Protein AF-A0AAN9FJR9-F1 (afdb_monomer)

Solvent-accessible surface area (backbone atoms only — not comparable to full-atom values): 10547 Å² total; per-residue (Å²): 143,66,64,70,51,52,55,61,31,5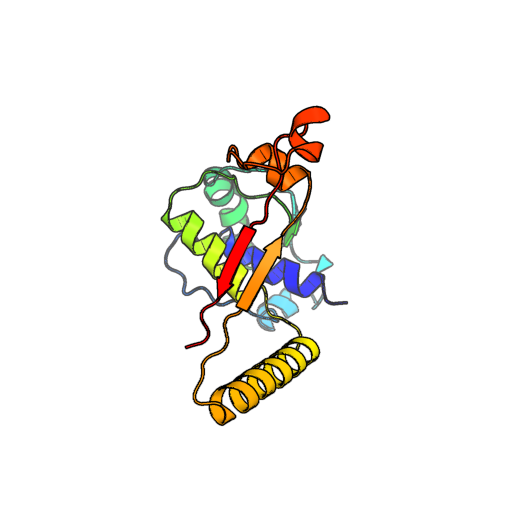3,57,60,35,79,64,73,87,68,97,67,88,86,75,74,52,83,65,77,59,64,78,62,35,57,77,34,72,71,36,78,84,65,42,53,71,44,80,55,57,73,46,36,51,71,65,52,39,64,69,49,53,45,55,50,34,72,74,63,72,54,64,38,66,35,67,75,75,59,29,63,35,88,86,59,63,68,71,57,47,49,43,38,52,53,38,50,57,67,55,65,64,75,53,70,68,58,49,52,52,50,50,53,52,51,50,52,50,51,54,57,22,50,77,70,76,43,81,63,82,44,73,45,77,49,82,50,76,68,62,44,74,73,61,82,68,89,45,90,56,58,77,76,37,62,74,72,74,48,76,37,76,77,55,53,66,49,76,49,78,65,126

Organism: Crotalaria pallida (NCBI:txid3830)

Structure (mmCIF, N/CA/C/O backbone):
data_AF-A0AAN9FJR9-F1
#
_entry.id   AF-A0AAN9FJR9-F1
#
loop_
_atom_site.group_PDB
_atom_site.id
_atom_site.type_symbol
_atom_site.label_atom_id
_atom_site.label_alt_id
_atom_site.label_comp_id
_atom_site.label_asym_id
_atom_site.label_entity_id
_atom_site.label_seq_id
_atom_site.pdbx_PDB_ins_code
_atom_site.Cartn_x
_atom_site.Cartn_y
_atom_site.Cartn_z
_atom_site.occupancy
_atom_site.B_iso_or_equiv
_atom_site.auth_seq_id
_atom_site.auth_comp_id
_atom_site.auth_asym_id
_atom_site.auth_atom_id
_atom_site.pdbx_PDB_model_num
ATOM 1 N N . MET A 1 1 ? 14.628 -6.053 8.633 1.00 25.53 1 MET A N 1
ATOM 2 C CA . MET A 1 1 ? 14.643 -7.043 7.530 1.00 25.53 1 MET A CA 1
ATOM 3 C C . MET A 1 1 ? 13.238 -7.316 6.960 1.00 25.53 1 MET A C 1
ATOM 5 O O . MET A 1 1 ? 12.933 -8.441 6.604 1.00 25.53 1 MET A O 1
ATOM 9 N N . GLN A 1 2 ? 12.364 -6.302 6.847 1.00 27.88 2 GLN A N 1
ATOM 10 C CA . GLN A 1 2 ? 10.987 -6.476 6.331 1.00 27.88 2 GLN A CA 1
ATOM 11 C C . GLN A 1 2 ? 10.619 -5.465 5.228 1.00 27.88 2 GLN A C 1
ATOM 13 O O . GLN A 1 2 ? 9.527 -5.526 4.671 1.00 27.88 2 GLN A O 1
ATOM 18 N N . THR A 1 3 ? 11.521 -4.528 4.931 1.00 27.70 3 THR A N 1
ATOM 19 C CA . THR A 1 3 ? 11.349 -3.432 3.967 1.00 27.70 3 THR A CA 1
ATOM 20 C C . THR A 1 3 ? 11.472 -3.910 2.522 1.00 27.70 3 THR A C 1
ATOM 22 O O . THR A 1 3 ? 10.731 -3.453 1.658 1.00 27.70 3 THR A O 1
ATOM 25 N N . ASP A 1 4 ? 12.324 -4.903 2.277 1.00 28.09 4 ASP A N 1
ATOM 26 C CA . ASP A 1 4 ? 12.707 -5.312 0.919 1.00 28.09 4 ASP A CA 1
ATOM 27 C C . ASP A 1 4 ? 11.613 -6.164 0.250 1.00 28.09 4 ASP A C 1
ATOM 29 O O . ASP A 1 4 ? 11.378 -6.088 -0.955 1.00 28.09 4 ASP A O 1
ATOM 33 N N . SER A 1 5 ? 10.859 -6.916 1.057 1.00 29.12 5 SER A N 1
ATOM 34 C CA . SER A 1 5 ? 9.656 -7.642 0.634 1.00 29.12 5 SER A CA 1
ATOM 35 C C . SER A 1 5 ? 8.473 -6.710 0.327 1.00 29.12 5 SER A C 1
ATOM 37 O O . SER A 1 5 ? 7.620 -7.047 -0.493 1.00 29.12 5 SER A O 1
ATOM 39 N N . ILE A 1 6 ? 8.420 -5.518 0.935 1.00 33.47 6 ILE A N 1
ATOM 40 C CA . ILE A 1 6 ? 7.386 -4.511 0.643 1.00 33.47 6 ILE A CA 1
ATOM 41 C C . ILE A 1 6 ? 7.695 -3.804 -0.688 1.00 33.47 6 ILE A C 1
ATOM 43 O O . ILE A 1 6 ? 6.769 -3.589 -1.472 1.00 33.47 6 ILE A O 1
ATOM 47 N N . GLU A 1 7 ? 8.977 -3.535 -0.989 1.00 31.70 7 GLU A N 1
ATOM 48 C CA . GLU A 1 7 ? 9.406 -2.953 -2.275 1.00 31.70 7 GLU A CA 1
ATOM 49 C C . GLU A 1 7 ? 8.917 -3.790 -3.469 1.00 31.70 7 GLU A C 1
ATOM 51 O O . GLU A 1 7 ? 8.244 -3.255 -4.349 1.00 31.70 7 GLU A O 1
ATOM 56 N N . CYS A 1 8 ? 9.172 -5.107 -3.478 1.00 33.16 8 CYS A N 1
ATOM 57 C CA . CYS A 1 8 ? 8.769 -5.997 -4.583 1.00 33.16 8 CYS A CA 1
ATOM 58 C C . CYS A 1 8 ? 7.251 -6.141 -4.749 1.00 33.16 8 CYS A C 1
ATOM 60 O O . CYS A 1 8 ? 6.762 -6.350 -5.857 1.00 33.16 8 CYS A O 1
ATOM 62 N N . THR A 1 9 ? 6.491 -6.011 -3.663 1.00 34.41 9 THR A N 1
ATOM 63 C CA . THR A 1 9 ? 5.042 -6.239 -3.689 1.00 34.41 9 THR A CA 1
ATOM 64 C C . THR A 1 9 ? 4.284 -5.071 -4.335 1.00 34.41 9 THR A C 1
ATOM 66 O O . THR A 1 9 ? 3.277 -5.264 -5.017 1.00 34.41 9 THR A O 1
ATOM 69 N N . LEU A 1 10 ? 4.776 -3.844 -4.154 1.00 38.06 10 LEU A N 1
ATOM 70 C CA . LEU A 1 10 ? 4.160 -2.639 -4.718 1.00 38.06 10 LEU A CA 1
ATOM 71 C C . LEU A 1 10 ? 4.615 -2.359 -6.157 1.00 38.06 10 LEU A C 1
ATOM 73 O O . LEU A 1 10 ? 3.915 -1.688 -6.911 1.00 38.06 10 LEU A O 1
ATOM 77 N N . LEU A 1 11 ? 5.723 -2.959 -6.577 1.00 40.41 11 LEU A N 1
ATOM 78 C CA . LEU A 1 11 ? 6.242 -2.929 -7.944 1.00 40.41 11 LEU A CA 1
ATOM 79 C C . LEU A 1 11 ? 5.271 -3.479 -9.003 1.00 40.41 11 LEU A C 1
ATOM 81 O O . LEU A 1 11 ? 5.251 -2.997 -10.133 1.00 40.41 11 LEU A O 1
ATOM 85 N N . GLN A 1 12 ? 4.410 -4.429 -8.631 1.00 40.88 12 GLN A N 1
ATOM 86 C CA . GLN A 1 12 ? 3.351 -4.938 -9.513 1.00 40.88 12 GLN A CA 1
ATOM 87 C C . GLN A 1 12 ? 2.091 -4.054 -9.531 1.00 40.88 12 GLN A C 1
ATOM 89 O O . GLN A 1 12 ? 1.269 -4.193 -10.438 1.00 40.88 12 GLN A O 1
ATOM 94 N N . SER A 1 13 ? 1.932 -3.141 -8.562 1.00 40.81 13 SER A N 1
ATOM 95 C CA . SER A 1 13 ? 0.742 -2.284 -8.445 1.00 40.81 13 SER A CA 1
ATOM 96 C C . SER A 1 13 ? 0.700 -1.148 -9.460 1.00 40.81 13 SER A C 1
ATOM 98 O O . SER A 1 13 ? -0.373 -0.818 -9.962 1.00 40.81 13 SER A O 1
ATOM 100 N N . GLU A 1 14 ? 1.857 -0.565 -9.784 1.00 43.09 14 GLU A N 1
ATOM 101 C CA . GLU A 1 14 ? 1.931 0.643 -10.613 1.00 43.09 14 GLU A CA 1
ATOM 102 C C . GLU A 1 14 ? 2.109 0.344 -12.115 1.00 43.09 14 GLU A C 1
ATOM 104 O O . GLU A 1 14 ? 2.027 1.264 -12.924 1.00 43.09 14 GLU A O 1
ATOM 109 N N . LEU A 1 15 ? 2.288 -0.927 -12.515 1.00 49.31 15 LEU A N 1
ATOM 110 C CA . LEU A 1 15 ? 2.592 -1.304 -13.908 1.00 49.31 15 LEU A CA 1
ATOM 111 C C . LEU A 1 15 ? 1.551 -2.139 -14.662 1.00 49.31 15 LEU A C 1
ATOM 113 O O . LEU A 1 15 ? 1.642 -2.253 -15.884 1.00 49.31 15 LEU A O 1
ATOM 117 N N . CYS A 1 16 ? 0.574 -2.747 -13.998 1.00 49.12 16 CYS A N 1
ATOM 118 C CA . CYS A 1 16 ? -0.272 -3.752 -14.650 1.00 49.12 16 CYS A CA 1
ATOM 119 C C . CYS A 1 16 ? -1.554 -3.143 -15.230 1.00 49.12 16 CYS A C 1
ATOM 121 O O . CYS A 1 16 ? -2.645 -3.337 -14.694 1.00 49.12 16 CYS A O 1
ATOM 123 N N . LEU A 1 17 ? -1.406 -2.412 -16.339 1.00 49.91 17 LEU A N 1
ATOM 124 C CA . LEU A 1 17 ? -2.488 -1.702 -17.036 1.00 49.91 17 LEU A CA 1
ATOM 125 C C . LEU A 1 17 ? -3.219 -2.505 -18.119 1.00 49.91 17 LEU A C 1
ATOM 127 O O . LEU A 1 17 ? -4.069 -1.956 -18.814 1.00 49.91 17 LEU A O 1
ATOM 131 N N . SER A 1 18 ? -2.961 -3.807 -18.258 1.00 39.91 18 SER A N 1
ATOM 132 C CA . SER A 1 18 ? -3.768 -4.656 -19.142 1.00 39.91 18 SER A CA 1
ATOM 133 C C . SER A 1 18 ? -3.851 -6.109 -18.652 1.00 39.91 18 SER A C 1
ATOM 135 O O . SER A 1 18 ? -2.847 -6.789 -18.492 1.00 39.91 18 SER A O 1
ATOM 137 N N . SER A 1 19 ? -5.077 -6.570 -18.386 1.00 40.78 19 SER A N 1
ATOM 138 C CA . SER A 1 19 ? -5.546 -7.973 -18.352 1.00 40.78 19 SER A CA 1
ATOM 139 C C . SER A 1 19 ? -4.862 -9.054 -17.494 1.00 40.78 19 SER A C 1
ATOM 141 O O . SER A 1 19 ? -5.330 -10.193 -17.514 1.00 40.78 19 SER A O 1
ATOM 143 N N . VAL A 1 20 ? -3.828 -8.782 -16.700 1.00 46.34 20 VAL A N 1
ATOM 144 C CA . VAL A 1 20 ? -3.203 -9.829 -15.867 1.00 46.34 20 VAL A CA 1
ATOM 145 C C . VAL A 1 20 ? -3.910 -9.944 -14.511 1.00 46.34 20 VAL A C 1
ATOM 147 O O . VAL A 1 20 ? -4.109 -8.947 -13.818 1.00 46.34 20 VAL A O 1
ATOM 150 N N . ARG A 1 21 ? -4.275 -11.170 -14.098 1.00 51.03 21 ARG A N 1
ATOM 151 C CA . ARG A 1 21 ? -4.711 -11.466 -12.720 1.00 51.03 21 ARG A CA 1
ATOM 152 C C . ARG A 1 21 ? -3.628 -10.989 -11.748 1.00 51.03 21 ARG A C 1
ATOM 154 O O . ARG A 1 21 ? -2.556 -11.578 -11.676 1.00 51.03 21 ARG A O 1
ATOM 161 N N . GLN A 1 22 ? -3.911 -9.925 -11.003 1.00 59.56 22 GLN A N 1
ATOM 162 C CA . GLN A 1 22 ? -2.958 -9.338 -10.064 1.00 59.56 22 GLN A CA 1
ATOM 163 C C . GLN A 1 22 ? -2.897 -10.165 -8.776 1.00 59.56 22 GLN A C 1
ATOM 165 O O . GLN A 1 22 ? -3.875 -10.239 -8.021 1.00 59.56 22 GLN A O 1
ATOM 170 N N . ALA A 1 23 ? -1.736 -10.763 -8.518 1.00 67.06 23 ALA A N 1
ATOM 171 C CA . ALA A 1 23 ? -1.428 -11.459 -7.279 1.00 67.06 23 ALA A CA 1
ATOM 172 C C . ALA A 1 23 ? -0.298 -10.725 -6.558 1.00 67.06 23 ALA A C 1
ATOM 174 O O . ALA A 1 23 ? 0.803 -10.594 -7.075 1.00 67.06 23 ALA A O 1
ATOM 175 N N . VAL A 1 24 ? -0.595 -10.258 -5.350 1.00 74.94 24 VAL A N 1
ATOM 176 C CA . VAL A 1 24 ? 0.396 -9.741 -4.409 1.00 74.94 24 VAL A CA 1
ATOM 177 C C . VAL A 1 24 ? 1.061 -10.948 -3.757 1.00 74.94 24 VAL A C 1
ATOM 179 O O . VAL A 1 24 ? 0.422 -11.663 -2.980 1.00 74.94 24 VAL A O 1
ATOM 182 N N . VAL A 1 25 ? 2.323 -11.188 -4.105 1.00 80.25 25 VAL A N 1
ATOM 183 C CA . VAL A 1 25 ? 3.121 -12.308 -3.594 1.00 80.25 25 VAL A CA 1
ATOM 184 C C . VAL A 1 25 ? 4.102 -11.833 -2.529 1.00 80.25 25 VAL A C 1
ATOM 186 O O . VAL A 1 25 ? 4.579 -10.705 -2.574 1.00 80.25 25 VAL A O 1
ATOM 189 N N . LYS A 1 26 ? 4.390 -12.692 -1.546 1.00 79.19 26 LYS A N 1
ATOM 190 C CA . LYS A 1 26 ? 5.397 -12.398 -0.512 1.00 79.19 26 LYS A CA 1
ATOM 191 C C . LYS A 1 26 ? 6.823 -12.620 -1.008 1.00 79.19 26 LYS A C 1
ATOM 193 O O . LYS A 1 26 ? 7.740 -11.961 -0.534 1.00 79.19 26 LYS A O 1
ATOM 198 N N . GLU A 1 27 ? 6.982 -13.567 -1.923 1.00 81.62 27 GLU A N 1
ATOM 199 C CA . GLU A 1 27 ? 8.261 -14.052 -2.422 1.00 81.62 27 GLU A CA 1
ATOM 200 C C . GLU A 1 27 ? 8.161 -14.210 -3.940 1.00 81.62 27 GLU A C 1
ATOM 202 O O . GLU A 1 27 ? 7.090 -14.516 -4.476 1.00 81.62 27 GLU A O 1
ATOM 207 N N . LEU A 1 28 ? 9.271 -13.947 -4.631 1.00 82.81 28 LEU A N 1
ATOM 208 C CA . LEU A 1 28 ? 9.362 -14.122 -6.076 1.00 82.81 28 LEU A CA 1
ATOM 209 C C . LEU A 1 28 ? 9.440 -15.621 -6.420 1.00 82.81 28 LEU A C 1
ATOM 211 O O . LEU A 1 28 ? 10.052 -16.377 -5.667 1.00 82.81 28 LEU A O 1
ATOM 215 N N . PRO A 1 29 ? 8.870 -16.057 -7.559 1.00 85.31 29 PRO A N 1
ATOM 216 C CA . PRO A 1 29 ? 9.022 -17.427 -8.042 1.00 85.31 29 PRO A CA 1
ATOM 217 C C . PRO A 1 29 ? 10.493 -17.857 -8.131 1.00 85.31 29 PRO A C 1
ATOM 219 O O . PRO A 1 29 ? 11.326 -17.092 -8.623 1.00 85.31 29 PRO A O 1
ATOM 222 N N . GLU A 1 30 ? 10.796 -19.095 -7.731 1.00 85.88 30 GLU A N 1
ATOM 223 C CA . GLU A 1 30 ? 12.166 -19.637 -7.703 1.00 85.88 30 GLU A CA 1
ATOM 224 C C . GLU A 1 30 ? 12.883 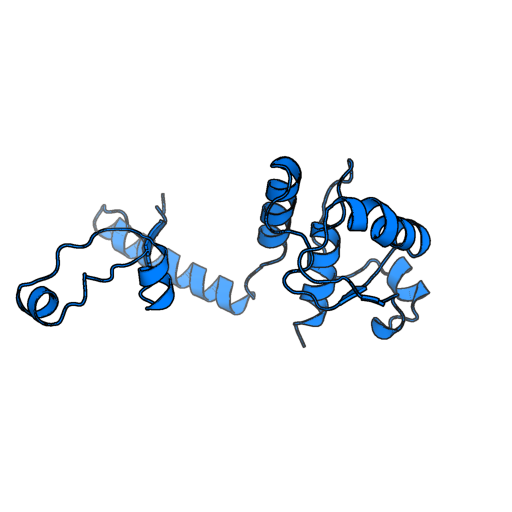-19.496 -9.050 1.00 85.88 30 GLU A C 1
ATOM 226 O O . GLU A 1 30 ? 14.007 -19.010 -9.092 1.00 85.88 30 GLU A O 1
ATOM 231 N N . ALA A 1 31 ? 12.198 -19.783 -10.160 1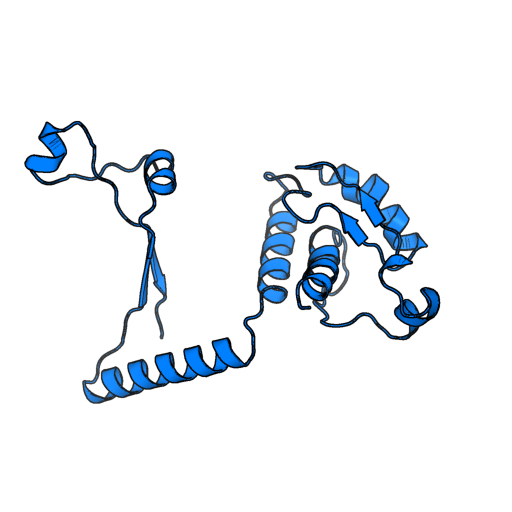.00 85.94 31 ALA A N 1
ATOM 232 C CA . ALA A 1 31 ? 12.761 -19.657 -11.507 1.00 85.94 31 ALA A CA 1
ATOM 233 C C . ALA A 1 31 ? 13.240 -18.230 -11.852 1.00 85.94 31 ALA A C 1
ATOM 235 O O . ALA A 1 31 ? 14.181 -18.052 -12.627 1.00 85.94 31 ALA A O 1
ATOM 236 N N . LEU A 1 32 ? 12.599 -17.194 -11.293 1.00 82.31 32 LEU A N 1
ATOM 237 C CA . LEU A 1 32 ? 13.046 -15.808 -11.465 1.00 82.31 32 LEU A CA 1
ATOM 238 C C . LEU A 1 32 ? 14.215 -15.490 -10.533 1.00 82.31 32 LEU A C 1
ATOM 240 O O . LEU A 1 32 ? 15.153 -14.816 -10.944 1.00 82.31 32 LEU A O 1
ATOM 244 N N . MET A 1 33 ? 14.188 -15.991 -9.299 1.00 84.19 33 MET A N 1
ATOM 245 C CA . MET A 1 33 ? 15.283 -15.794 -8.347 1.00 84.19 33 MET A CA 1
ATOM 246 C C . MET A 1 33 ? 16.573 -16.487 -8.791 1.00 84.19 33 MET A C 1
ATOM 248 O O . MET A 1 33 ? 17.650 -15.903 -8.669 1.00 84.19 33 MET A O 1
ATOM 252 N N . GLU A 1 34 ? 16.473 -17.683 -9.366 1.00 87.25 34 GLU A N 1
ATOM 253 C CA . GLU A 1 34 ? 17.602 -18.442 -9.899 1.00 87.25 34 GLU A CA 1
ATOM 254 C C . GLU A 1 34 ? 18.322 -17.674 -11.017 1.00 87.25 34 GLU A C 1
ATOM 256 O O . GLU A 1 34 ? 19.544 -17.536 -10.975 1.00 87.25 34 GLU A O 1
ATOM 261 N N . ARG A 1 35 ? 17.572 -17.045 -11.938 1.00 87.06 35 ARG A N 1
ATOM 262 C CA . ARG A 1 35 ? 18.124 -16.171 -12.994 1.00 87.06 35 ARG A CA 1
ATOM 263 C C . ARG A 1 35 ? 19.005 -15.047 -12.435 1.00 87.06 35 ARG A C 1
ATOM 265 O O . ARG A 1 35 ? 19.938 -14.606 -13.101 1.00 87.06 35 ARG A O 1
ATOM 272 N N . HIS A 1 36 ? 18.713 -14.585 -11.221 1.00 85.38 36 HIS A N 1
ATOM 273 C CA . HIS A 1 36 ? 19.437 -13.505 -10.551 1.00 85.38 36 HIS A CA 1
ATOM 274 C C . HIS A 1 36 ? 20.379 -14.004 -9.440 1.00 85.38 36 HIS A C 1
ATOM 276 O O . HIS A 1 36 ? 20.824 -13.205 -8.610 1.00 85.38 36 HIS A O 1
ATOM 282 N N . ASN A 1 37 ? 20.730 -15.298 -9.427 1.00 86.44 37 ASN A N 1
ATOM 283 C CA . ASN A 1 37 ? 21.593 -15.934 -8.420 1.00 86.44 37 ASN A CA 1
ATOM 284 C C . ASN A 1 37 ? 21.106 -15.706 -6.981 1.00 86.44 37 ASN A C 1
ATOM 286 O O . ASN A 1 37 ? 21.903 -15.444 -6.080 1.00 86.44 37 ASN A O 1
ATOM 290 N N . TYR A 1 38 ? 19.787 -15.725 -6.778 1.00 83.38 38 TYR A N 1
ATOM 291 C CA . TYR A 1 38 ? 19.134 -15.463 -5.493 1.00 83.38 38 TYR A CA 1
ATOM 292 C C . TYR A 1 38 ? 19.497 -14.111 -4.855 1.00 83.38 38 TYR A C 1
ATOM 294 O O . TYR A 1 38 ? 19.282 -13.897 -3.662 1.00 83.38 38 TYR A O 1
ATOM 302 N N . ASN A 1 39 ? 20.023 -13.170 -5.642 1.00 84.62 39 ASN A N 1
ATOM 303 C CA . ASN A 1 39 ? 20.468 -11.878 -5.151 1.00 84.62 39 ASN A CA 1
ATOM 304 C C . ASN A 1 39 ? 19.590 -10.761 -5.719 1.00 84.62 39 ASN A C 1
ATOM 306 O O . ASN A 1 39 ? 19.659 -10.414 -6.897 1.00 84.62 39 ASN A O 1
ATOM 310 N N . MET A 1 40 ? 18.797 -10.143 -4.842 1.00 79.81 40 MET A N 1
ATOM 311 C CA . MET A 1 40 ? 17.886 -9.049 -5.194 1.00 79.81 40 MET A CA 1
ATOM 312 C C . MET A 1 40 ? 18.614 -7.817 -5.767 1.00 79.81 40 MET A C 1
ATOM 314 O O . MET A 1 40 ? 18.016 -7.001 -6.469 1.00 79.81 40 MET A O 1
ATOM 318 N N . SER A 1 41 ? 19.906 -7.649 -5.472 1.00 85.00 41 SER A N 1
ATOM 319 C CA . SER A 1 41 ? 20.726 -6.561 -6.020 1.00 85.00 41 SER A CA 1
ATOM 320 C C . SER A 1 41 ? 21.060 -6.758 -7.498 1.00 85.00 41 SER A C 1
ATOM 322 O O . SER A 1 41 ? 21.328 -5.777 -8.182 1.00 85.00 41 SER A O 1
ATOM 324 N N . ASN A 1 42 ? 20.985 -7.995 -7.999 1.00 85.94 42 ASN A N 1
ATOM 325 C CA . ASN A 1 42 ? 21.178 -8.308 -9.415 1.00 85.94 42 ASN A CA 1
ATOM 326 C C . ASN A 1 42 ? 19.918 -8.053 -10.253 1.00 85.94 42 ASN A C 1
ATOM 328 O O . ASN A 1 42 ? 19.963 -8.172 -11.476 1.00 85.94 42 ASN A O 1
ATOM 332 N N . ILE A 1 43 ? 18.786 -7.739 -9.615 1.00 87.62 43 ILE A N 1
ATOM 333 C CA . ILE A 1 43 ? 17.558 -7.376 -10.320 1.00 87.62 43 ILE A CA 1
ATOM 334 C C . ILE A 1 43 ? 17.687 -5.939 -10.821 1.00 87.62 43 ILE A C 1
ATOM 336 O O . ILE A 1 43 ? 18.010 -5.026 -10.056 1.00 87.62 43 ILE A O 1
ATOM 340 N N . THR A 1 44 ? 17.369 -5.741 -12.099 1.00 87.88 44 THR A N 1
ATOM 341 C CA . THR A 1 44 ? 17.400 -4.446 -12.780 1.00 87.88 44 THR A CA 1
ATOM 342 C C . THR A 1 44 ? 16.655 -3.376 -11.987 1.00 87.88 44 THR A C 1
ATOM 344 O O . THR A 1 44 ? 15.445 -3.468 -11.774 1.00 87.88 44 THR A O 1
ATOM 347 N N . ASN A 1 45 ? 17.385 -2.344 -11.557 1.00 88.81 45 ASN A N 1
ATOM 348 C CA . ASN A 1 45 ? 16.847 -1.214 -10.806 1.00 88.81 45 ASN A CA 1
ATOM 349 C C . ASN A 1 45 ? 16.576 -0.023 -11.737 1.00 88.81 45 ASN A C 1
ATOM 351 O O . ASN A 1 45 ? 17.492 0.530 -12.343 1.00 88.81 45 ASN A O 1
ATOM 355 N N . ILE A 1 46 ? 15.313 0.377 -11.833 1.00 87.44 46 ILE A N 1
ATOM 356 C CA . ILE A 1 46 ? 14.837 1.501 -12.631 1.00 87.44 46 ILE A CA 1
ATOM 357 C C . ILE A 1 46 ? 14.597 2.688 -11.709 1.00 87.44 46 ILE A C 1
ATOM 359 O O . ILE A 1 46 ? 13.829 2.617 -10.746 1.00 87.44 46 ILE A O 1
ATOM 363 N N . ARG A 1 47 ? 15.225 3.814 -12.051 1.00 88.88 47 ARG A N 1
ATOM 364 C CA . ARG A 1 47 ? 15.015 5.075 -11.347 1.00 88.88 47 ARG A CA 1
ATOM 365 C C . ARG A 1 47 ? 13.862 5.854 -11.958 1.00 88.88 47 ARG A C 1
ATOM 367 O O . ARG A 1 47 ? 14.013 6.445 -13.024 1.00 88.88 47 ARG A O 1
ATOM 374 N N . VAL A 1 48 ? 12.724 5.869 -11.271 1.00 86.38 48 VAL A N 1
ATOM 375 C CA . VAL A 1 48 ? 11.523 6.589 -11.717 1.00 86.38 48 VAL A CA 1
ATOM 376 C C . VAL A 1 48 ? 11.476 7.953 -11.033 1.00 86.38 48 VAL A C 1
ATOM 378 O O . VAL A 1 48 ? 11.678 8.062 -9.821 1.00 86.38 48 VAL A O 1
ATOM 381 N N . HIS A 1 49 ? 11.225 9.015 -11.794 1.00 86.75 49 HIS A N 1
ATOM 382 C CA . HIS A 1 49 ? 11.053 10.358 -11.237 1.00 86.75 49 HIS A CA 1
ATOM 383 C C . HIS A 1 49 ? 9.751 10.453 -10.428 1.00 86.75 49 HIS A C 1
ATOM 385 O O . HIS A 1 49 ? 8.852 9.628 -10.572 1.00 86.75 49 HIS A O 1
ATOM 391 N N . ALA A 1 50 ? 9.664 11.428 -9.523 1.00 87.06 50 ALA A N 1
ATOM 392 C CA . ALA A 1 50 ? 8.449 11.607 -8.738 1.00 87.06 50 ALA A CA 1
ATOM 393 C C . ALA A 1 50 ? 7.284 12.034 -9.646 1.00 87.06 50 ALA A C 1
ATOM 395 O O . ALA A 1 50 ? 7.481 12.838 -10.556 1.00 87.06 50 ALA A O 1
ATOM 396 N N . TRP A 1 51 ? 6.087 11.516 -9.368 1.00 86.88 51 TRP A N 1
ATOM 397 C CA . TRP A 1 51 ? 4.843 11.842 -10.071 1.00 86.88 51 TRP A CA 1
ATOM 398 C C . TRP A 1 51 ? 4.866 11.565 -11.582 1.00 86.88 51 TRP A C 1
ATOM 400 O O . TRP A 1 51 ? 4.228 12.273 -12.361 1.00 86.88 51 TRP A O 1
ATOM 410 N N . ALA A 1 52 ? 5.581 10.522 -11.996 1.00 87.31 52 ALA A N 1
ATOM 411 C CA . ALA A 1 52 ? 5.672 10.092 -13.377 1.00 87.31 52 ALA A CA 1
ATOM 412 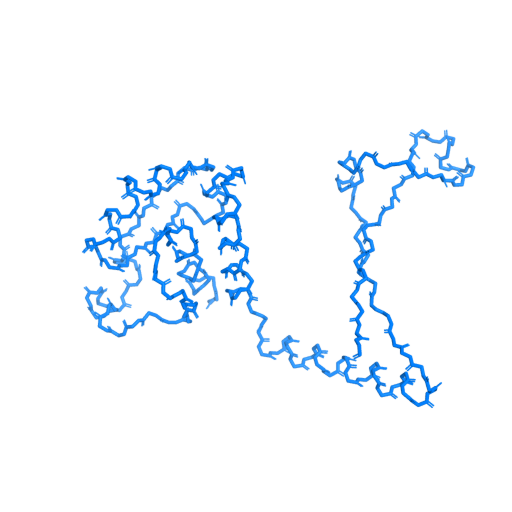C C . ALA A 1 52 ? 4.287 9.772 -13.973 1.00 87.31 52 ALA A C 1
ATOM 414 O O . ALA A 1 52 ? 3.458 9.113 -13.327 1.00 87.31 52 ALA A O 1
ATOM 415 N N . PRO A 1 53 ? 4.018 10.216 -15.214 1.00 87.94 53 PRO A N 1
ATOM 416 C CA . PRO A 1 53 ? 2.749 9.965 -15.875 1.00 87.94 53 PRO A CA 1
ATOM 417 C C . PRO A 1 53 ? 2.616 8.492 -16.264 1.00 87.94 53 PRO A C 1
ATOM 419 O O . PRO A 1 53 ? 3.598 7.782 -16.472 1.00 87.94 53 PRO A O 1
ATOM 422 N N . VAL A 1 54 ? 1.376 8.048 -16.467 1.00 85.69 54 VAL A N 1
ATOM 423 C CA . VAL A 1 54 ? 1.053 6.681 -16.911 1.00 85.69 54 VAL A CA 1
ATOM 424 C C . VAL A 1 54 ? 1.787 6.303 -18.206 1.00 85.69 54 VAL A C 1
ATOM 426 O O . VAL A 1 54 ? 2.243 5.172 -18.359 1.00 85.69 54 VAL A O 1
ATOM 429 N N . SER A 1 55 ? 1.962 7.255 -19.125 1.00 86.38 55 SER A N 1
ATOM 430 C CA . SER A 1 55 ? 2.693 7.044 -20.380 1.00 86.38 55 SER A CA 1
ATOM 431 C C . SER A 1 55 ? 4.156 6.646 -20.166 1.00 86.38 55 SER A C 1
ATOM 433 O O . SER A 1 55 ? 4.677 5.847 -20.938 1.00 86.38 55 SER A O 1
ATOM 435 N N . TYR A 1 56 ? 4.808 7.132 -19.105 1.00 88.12 56 TYR A N 1
ATOM 436 C CA . TYR A 1 56 ? 6.179 6.745 -18.765 1.00 88.12 56 TYR A CA 1
ATOM 437 C C . TYR A 1 56 ? 6.253 5.272 -18.345 1.00 88.12 56 TYR A C 1
ATOM 439 O O . TYR A 1 56 ? 7.143 4.538 -18.775 1.00 88.12 56 TYR A O 1
ATOM 447 N N . TYR A 1 57 ? 5.275 4.811 -17.563 1.00 83.75 57 TYR A N 1
ATOM 448 C CA . TYR A 1 57 ? 5.172 3.405 -17.179 1.00 83.75 57 TYR A CA 1
ATOM 449 C C . TYR A 1 57 ? 4.952 2.504 -18.387 1.00 83.75 57 TYR A C 1
ATOM 451 O O . TYR A 1 57 ? 5.653 1.508 -18.532 1.00 83.75 57 TYR A O 1
ATOM 459 N N . MET A 1 58 ? 4.047 2.885 -19.287 1.00 82.88 58 MET A N 1
ATOM 460 C CA . MET A 1 58 ? 3.754 2.099 -20.487 1.00 82.88 58 MET A CA 1
ATOM 461 C C . MET A 1 58 ? 4.897 2.111 -21.510 1.00 82.88 58 MET A C 1
ATOM 463 O O . MET A 1 58 ? 5.159 1.095 -22.147 1.00 82.88 58 MET A O 1
ATOM 467 N N . GLY A 1 59 ? 5.575 3.248 -21.677 1.00 85.25 59 GLY A N 1
ATOM 468 C CA . GLY A 1 59 ? 6.605 3.427 -22.700 1.00 85.25 59 GLY A CA 1
ATOM 469 C C . GLY A 1 59 ? 8.012 3.018 -22.272 1.00 85.25 59 GLY A C 1
ATOM 470 O O . GLY A 1 59 ? 8.819 2.672 -23.125 1.00 85.25 59 GLY A O 1
ATOM 471 N N . VAL A 1 60 ? 8.327 3.054 -20.975 1.00 88.56 60 VAL A N 1
ATOM 472 C CA . VAL A 1 60 ? 9.682 2.775 -20.472 1.00 88.56 60 VAL A CA 1
ATOM 473 C C . VAL A 1 60 ? 9.663 1.566 -19.556 1.00 88.56 60 VAL A C 1
ATOM 475 O O . VAL A 1 60 ? 10.301 0.553 -19.835 1.00 88.56 60 VAL A O 1
ATOM 478 N N . VAL A 1 61 ? 8.905 1.652 -18.464 1.00 85.62 61 VAL A N 1
ATOM 479 C CA . VAL A 1 61 ? 9.008 0.668 -17.382 1.00 85.62 61 VAL A CA 1
ATOM 480 C C . VAL A 1 61 ? 8.457 -0.694 -17.815 1.00 85.62 61 VAL A C 1
ATOM 482 O O . VAL A 1 61 ? 9.064 -1.726 -17.538 1.00 85.62 61 VAL A O 1
ATOM 485 N N . TYR A 1 62 ? 7.355 -0.702 -18.565 1.00 83.06 62 TYR A N 1
ATOM 486 C CA . TYR A 1 62 ? 6.721 -1.907 -19.093 1.00 83.06 62 TYR A CA 1
ATOM 487 C C . TYR A 1 62 ? 7.608 -2.644 -20.104 1.00 83.06 62 TYR A C 1
ATOM 489 O O . TYR A 1 62 ? 7.662 -3.872 -20.093 1.00 83.06 62 TYR A O 1
ATOM 497 N N . LEU A 1 63 ? 8.350 -1.916 -20.945 1.00 86.19 63 LEU A N 1
ATOM 498 C CA . LEU A 1 63 ? 9.270 -2.530 -21.906 1.00 86.19 63 LEU A CA 1
ATOM 499 C C . LEU A 1 63 ? 10.409 -3.270 -21.199 1.00 86.19 63 LEU A C 1
ATOM 501 O O . LEU A 1 63 ? 10.749 -4.390 -21.578 1.00 86.19 63 LEU A O 1
ATOM 505 N N . VAL A 1 64 ? 10.962 -2.673 -20.140 1.00 87.12 64 VAL A N 1
ATOM 506 C CA . VAL A 1 64 ? 11.999 -3.328 -19.333 1.00 87.12 64 VAL A CA 1
ATOM 507 C C . VAL A 1 64 ? 11.413 -4.515 -18.570 1.00 87.12 64 VAL A C 1
ATOM 509 O O . VAL A 1 64 ? 12.021 -5.581 -18.559 1.00 87.12 64 VAL A O 1
ATOM 512 N N . LEU A 1 65 ? 10.210 -4.379 -18.004 1.00 83.50 65 LEU A N 1
ATOM 513 C CA . LEU A 1 65 ? 9.537 -5.477 -17.309 1.00 83.50 65 LEU A CA 1
ATOM 514 C C . LEU A 1 65 ? 9.303 -6.687 -18.226 1.00 83.50 65 LEU A C 1
ATOM 516 O O . LEU A 1 65 ? 9.547 -7.810 -17.800 1.00 83.50 65 LEU A O 1
ATOM 520 N N . GLN A 1 66 ? 8.874 -6.486 -19.476 1.00 83.38 66 GLN A N 1
ATOM 521 C CA . GLN A 1 66 ? 8.688 -7.595 -20.420 1.00 83.38 66 GLN A CA 1
ATOM 522 C C . GLN A 1 66 ? 9.994 -8.329 -20.738 1.00 83.38 66 GLN A C 1
ATOM 524 O O . GLN A 1 66 ? 9.989 -9.547 -20.906 1.00 83.38 66 GLN A O 1
ATOM 529 N N . LYS A 1 67 ? 11.108 -7.597 -20.821 1.00 86.00 67 LYS A N 1
ATOM 530 C CA . LYS A 1 67 ? 12.420 -8.170 -21.127 1.00 86.00 67 LYS A CA 1
ATOM 531 C C . LYS A 1 67 ? 13.012 -8.919 -19.931 1.00 86.00 67 LYS A C 1
ATOM 533 O O . LYS A 1 67 ? 13.472 -10.048 -20.070 1.00 86.00 67 LYS A O 1
ATOM 538 N N . GLU A 1 68 ? 13.006 -8.284 -18.764 1.00 82.56 68 GLU A N 1
ATOM 539 C CA . GLU A 1 68 ? 13.686 -8.790 -17.568 1.00 82.56 68 GLU A CA 1
ATOM 540 C C . GLU A 1 68 ? 12.802 -9.767 -16.771 1.00 82.56 68 GLU A C 1
ATOM 542 O O . GLU A 1 68 ? 13.304 -10.639 -16.063 1.00 82.56 68 GLU A O 1
ATOM 547 N N . GLY A 1 69 ? 11.475 -9.664 -16.900 1.00 81.06 69 GLY A N 1
ATOM 548 C CA . GLY A 1 69 ? 10.475 -10.437 -16.151 1.00 81.06 69 GLY A CA 1
ATOM 549 C C . GLY A 1 69 ? 10.262 -9.940 -14.718 1.00 81.06 69 GLY A C 1
ATOM 5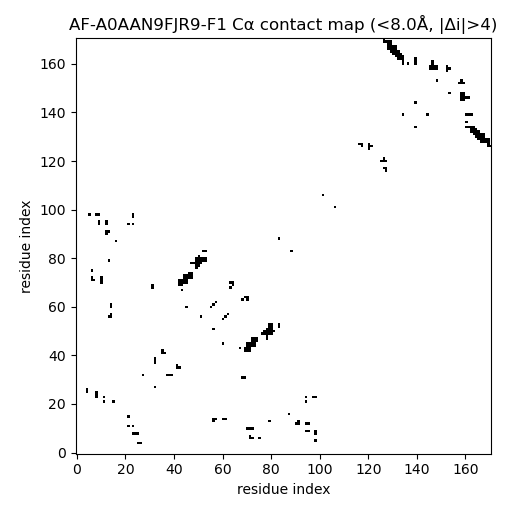50 O O . GLY A 1 69 ? 9.156 -10.034 -14.186 1.00 81.06 69 GLY A O 1
ATOM 551 N N . VAL A 1 70 ? 11.297 -9.362 -14.108 1.00 84.00 70 VAL A N 1
ATOM 552 C CA . VAL A 1 70 ? 11.260 -8.717 -12.795 1.00 84.00 70 VAL A CA 1
ATOM 553 C C . VAL A 1 70 ? 12.123 -7.457 -12.811 1.00 84.00 70 VAL A C 1
ATOM 555 O O . VAL A 1 70 ? 13.193 -7.421 -13.411 1.00 84.00 70 VAL A O 1
ATOM 558 N N . ILE A 1 71 ? 11.645 -6.402 -12.156 1.00 86.75 71 ILE A N 1
ATOM 559 C CA . ILE A 1 71 ? 12.348 -5.122 -12.035 1.00 86.75 71 ILE A CA 1
ATOM 560 C C . ILE A 1 71 ? 12.224 -4.608 -10.606 1.00 86.75 71 ILE A C 1
ATOM 562 O O . ILE A 1 71 ? 11.294 -4.970 -9.886 1.00 86.75 71 ILE A O 1
ATOM 566 N N . ARG A 1 72 ? 13.140 -3.725 -10.216 1.00 86.56 72 ARG A N 1
ATOM 567 C CA . ARG A 1 72 ? 13.065 -2.917 -8.999 1.00 86.56 72 ARG A CA 1
ATOM 568 C C . ARG A 1 72 ? 12.852 -1.460 -9.376 1.00 86.56 72 ARG A C 1
ATOM 570 O O . ARG A 1 72 ? 13.495 -0.979 -10.297 1.00 86.56 72 ARG A O 1
ATOM 577 N N . ILE A 1 73 ? 11.986 -0.745 -8.670 1.00 83.62 73 ILE A N 1
ATOM 578 C CA . ILE A 1 73 ? 11.731 0.682 -8.884 1.00 83.62 73 ILE A CA 1
ATOM 579 C C . ILE A 1 73 ? 12.258 1.408 -7.661 1.00 83.62 73 ILE A C 1
ATOM 581 O O . ILE A 1 73 ? 11.904 1.069 -6.534 1.00 83.62 73 ILE A O 1
ATOM 585 N N . ALA A 1 74 ? 13.095 2.411 -7.893 1.00 81.38 74 ALA A N 1
ATOM 586 C CA . ALA A 1 74 ? 13.614 3.270 -6.847 1.00 81.38 74 ALA A CA 1
ATOM 587 C C . ALA A 1 74 ? 13.509 4.749 -7.248 1.00 81.38 74 ALA A C 1
ATOM 589 O O . ALA A 1 74 ? 13.647 5.090 -8.421 1.00 81.38 74 ALA A O 1
ATOM 590 N N . PRO A 1 75 ? 13.346 5.665 -6.285 1.00 82.94 75 PRO A N 1
ATOM 591 C CA . PRO A 1 75 ? 12.834 5.435 -4.933 1.00 82.94 75 PRO A CA 1
ATOM 592 C C . PRO A 1 75 ? 11.392 4.899 -4.947 1.00 82.94 75 PRO A C 1
ATOM 594 O O . PRO A 1 75 ? 10.693 5.043 -5.940 1.00 82.94 75 PRO A O 1
ATOM 597 N N . PHE A 1 76 ? 10.927 4.308 -3.849 1.00 72.38 76 PHE A N 1
ATOM 598 C CA . PHE A 1 76 ? 9.605 3.674 -3.817 1.00 72.38 76 PHE A CA 1
ATOM 599 C C . PHE A 1 76 ? 8.428 4.675 -3.757 1.00 72.38 76 PHE A C 1
ATOM 601 O O . PHE A 1 76 ? 7.409 4.507 -4.419 1.00 72.38 76 PHE A O 1
ATOM 608 N N . ALA A 1 77 ? 8.553 5.745 -2.971 1.00 75.50 77 ALA A N 1
ATOM 609 C CA . ALA A 1 77 ? 7.432 6.645 -2.700 1.00 75.50 77 ALA A CA 1
ATOM 610 C C . ALA A 1 77 ? 7.168 7.637 -3.843 1.00 75.50 77 ALA A C 1
ATOM 612 O O . ALA A 1 77 ? 8.118 8.151 -4.436 1.00 75.50 77 ALA A O 1
ATOM 613 N N . ASN A 1 78 ? 5.896 7.986 -4.069 1.00 76.69 78 ASN A N 1
ATOM 614 C CA . ASN A 1 78 ? 5.445 9.057 -4.972 1.00 76.69 78 ASN A CA 1
ATOM 615 C C . ASN A 1 78 ? 5.921 8.908 -6.429 1.00 76.69 78 ASN A C 1
ATOM 617 O O . ASN A 1 78 ? 6.271 9.908 -7.054 1.00 76.69 78 ASN A O 1
ATOM 621 N N . ARG A 1 79 ? 5.991 7.682 -6.972 1.00 85.12 79 ARG A N 1
ATOM 622 C CA . ARG A 1 79 ? 6.451 7.467 -8.353 1.00 85.12 79 ARG A CA 1
ATOM 623 C C . ARG A 1 79 ? 5.347 7.667 -9.378 1.00 85.12 79 ARG A C 1
ATOM 625 O O . ARG A 1 79 ? 5.578 8.398 -10.326 1.00 85.12 79 ARG A O 1
ATOM 632 N N . LEU A 1 80 ? 4.165 7.070 -9.227 1.00 81.69 80 LEU A N 1
ATOM 633 C CA . LEU A 1 80 ? 3.040 7.345 -10.130 1.00 81.69 80 LEU A CA 1
ATOM 634 C C . LEU A 1 80 ? 2.377 8.698 -9.819 1.00 81.69 80 LEU A C 1
ATOM 636 O O . LEU A 1 80 ? 2.215 9.066 -8.655 1.00 81.69 80 LEU A O 1
ATOM 640 N N . ALA A 1 81 ? 1.963 9.429 -10.857 1.00 84.50 81 ALA A N 1
ATOM 641 C CA . ALA A 1 81 ? 1.231 10.692 -10.742 1.00 84.50 81 ALA A CA 1
ATOM 642 C C . ALA A 1 81 ? 0.013 10.614 -9.792 1.00 84.50 81 ALA A C 1
ATOM 644 O O . ALA A 1 81 ? -0.637 9.573 -9.646 1.00 84.50 81 ALA A O 1
ATOM 645 N N . ILE A 1 82 ? -0.325 11.739 -9.144 1.00 80.44 82 ILE A N 1
ATOM 646 C CA . ILE A 1 82 ? -1.491 11.827 -8.242 1.00 80.44 82 ILE A CA 1
ATOM 647 C C . ILE A 1 82 ? -2.778 11.593 -9.029 1.00 80.44 82 ILE A C 1
ATOM 649 O O . ILE A 1 82 ? -3.565 10.717 -8.672 1.00 80.44 82 ILE A O 1
ATOM 653 N N . SER A 1 83 ? -2.957 12.376 -10.096 1.00 87.50 83 SER A N 1
ATOM 654 C CA . SER A 1 83 ? -4.133 12.348 -10.957 1.00 87.50 83 SER A CA 1
ATOM 655 C C . SER A 1 83 ? -3.933 11.328 -12.072 1.00 87.50 83 SER A C 1
ATOM 657 O O . SER A 1 83 ? -3.146 11.541 -12.995 1.00 87.50 83 SER A O 1
ATOM 659 N N . VAL A 1 84 ? -4.629 10.200 -11.960 1.00 84.62 84 VAL A N 1
ATOM 660 C CA . VAL A 1 84 ? -4.643 9.122 -12.953 1.00 84.62 84 VAL A CA 1
ATOM 661 C C . VAL A 1 84 ? -6.087 8.713 -13.252 1.00 84.62 84 VAL A C 1
ATOM 663 O O . VAL A 1 84 ? -6.965 8.920 -12.411 1.00 84.62 84 VAL A O 1
ATOM 666 N N . PRO A 1 85 ? -6.362 8.118 -14.426 1.00 86.56 85 PRO A N 1
ATOM 667 C CA . PRO A 1 85 ? -7.686 7.603 -14.751 1.00 86.56 85 PRO A CA 1
ATOM 668 C C . PRO A 1 85 ? -8.269 6.690 -13.650 1.00 86.56 85 PRO A C 1
ATOM 670 O O . PRO A 1 85 ? -7.519 5.926 -13.032 1.00 86.56 85 PRO A O 1
ATOM 673 N N . PRO A 1 86 ? -9.601 6.683 -13.437 1.00 86.44 86 PRO A N 1
ATOM 674 C CA . PRO A 1 86 ? -10.233 5.984 -12.310 1.00 86.44 86 PRO A CA 1
ATOM 675 C C . PRO A 1 86 ? -9.907 4.490 -12.200 1.00 86.44 86 PRO A C 1
ATOM 677 O O . PRO A 1 86 ? -9.734 3.973 -11.100 1.00 86.44 86 PRO A O 1
ATOM 680 N N . HIS A 1 87 ? -9.775 3.790 -13.329 1.00 82.00 87 HIS A N 1
ATOM 681 C CA . HIS A 1 87 ? -9.416 2.371 -13.327 1.00 82.00 87 HIS A CA 1
ATOM 682 C C . HIS A 1 87 ? -7.995 2.140 -12.784 1.00 82.00 87 HIS A C 1
ATOM 684 O O . HIS A 1 87 ? -7.773 1.207 -12.021 1.00 82.00 87 HIS A O 1
ATOM 690 N N . ILE A 1 88 ? -7.046 3.028 -13.098 1.00 80.38 88 ILE A N 1
ATOM 691 C CA . ILE A 1 88 ? -5.663 2.972 -12.598 1.00 80.38 88 ILE A CA 1
ATOM 692 C C . ILE A 1 88 ? -5.632 3.302 -11.113 1.00 80.38 88 ILE A C 1
ATOM 694 O O . ILE A 1 88 ? -4.984 2.611 -10.332 1.00 80.38 88 ILE A O 1
ATOM 698 N N . GLN A 1 89 ? -6.384 4.330 -10.714 1.00 82.56 89 GLN A N 1
ATOM 699 C CA . GLN A 1 89 ? -6.544 4.694 -9.312 1.00 82.56 89 GLN A CA 1
ATOM 700 C C . GLN A 1 89 ? -7.058 3.512 -8.488 1.00 82.56 89 GLN A C 1
ATOM 702 O O . GLN A 1 89 ? -6.529 3.228 -7.414 1.00 82.56 89 GLN A O 1
ATOM 707 N N . PHE A 1 90 ? -8.081 2.823 -8.993 1.00 82.44 90 PHE A N 1
ATOM 708 C CA . PHE A 1 90 ? -8.661 1.660 -8.338 1.00 82.44 90 PHE A CA 1
ATOM 709 C C . PHE A 1 90 ? -7.634 0.534 -8.174 1.00 82.44 90 PHE A C 1
ATOM 711 O O . PHE A 1 90 ? -7.482 0.010 -7.072 1.00 82.44 90 PHE A O 1
ATOM 718 N N . LEU A 1 91 ? -6.885 0.205 -9.232 1.00 79.62 91 LEU A N 1
ATOM 719 C CA . LEU A 1 91 ? -5.836 -0.821 -9.185 1.00 79.62 91 LEU A CA 1
ATOM 720 C C . LEU A 1 91 ? -4.718 -0.459 -8.202 1.00 79.62 91 LEU A C 1
ATOM 722 O O . LEU A 1 91 ? -4.312 -1.308 -7.404 1.00 79.62 91 LEU A O 1
ATOM 726 N N . ARG A 1 92 ? -4.278 0.806 -8.202 1.00 79.06 92 ARG A N 1
ATOM 727 C CA . ARG A 1 92 ? -3.315 1.340 -7.230 1.00 79.06 92 ARG A CA 1
ATOM 728 C C . ARG A 1 92 ? -3.806 1.107 -5.803 1.00 79.06 92 ARG A C 1
ATOM 730 O O . ARG A 1 92 ? -3.108 0.498 -4.998 1.00 79.06 92 ARG A O 1
ATOM 737 N N . CYS A 1 93 ? -5.028 1.538 -5.494 1.00 80.06 93 CYS A N 1
ATOM 738 C CA . CYS A 1 93 ? -5.603 1.386 -4.158 1.00 80.06 93 CYS A CA 1
ATOM 739 C C . CYS A 1 93 ? -5.772 -0.086 -3.758 1.00 80.06 93 CYS A C 1
ATOM 741 O O . CYS A 1 93 ? -5.389 -0.467 -2.653 1.00 80.06 93 CYS A O 1
ATOM 743 N N . LEU A 1 94 ? -6.313 -0.923 -4.648 1.00 81.25 94 LEU A N 1
ATOM 744 C CA . LEU A 1 94 ? -6.553 -2.341 -4.380 1.00 81.25 94 LEU A CA 1
ATOM 745 C C . LEU A 1 94 ? -5.250 -3.097 -4.124 1.00 81.25 94 LEU A C 1
ATOM 747 O O . LEU A 1 94 ? -5.181 -3.930 -3.218 1.00 81.25 94 LEU A O 1
ATOM 751 N N . THR A 1 95 ? -4.217 -2.821 -4.915 1.00 77.69 95 THR A N 1
ATOM 752 C CA . THR A 1 95 ? -2.935 -3.504 -4.758 1.00 77.69 95 THR A CA 1
ATOM 753 C C . THR A 1 95 ? -2.219 -3.032 -3.502 1.00 77.69 95 THR A C 1
ATOM 755 O O . THR A 1 95 ? -1.754 -3.876 -2.741 1.00 77.69 95 THR A O 1
ATOM 758 N N . ASN A 1 96 ? -2.227 -1.725 -3.207 1.00 80.31 96 ASN A N 1
ATOM 759 C CA . ASN A 1 96 ? -1.710 -1.199 -1.941 1.00 80.31 96 ASN A CA 1
ATOM 760 C C . ASN A 1 96 ? -2.425 -1.840 -0.746 1.00 80.31 96 ASN A C 1
ATOM 762 O O . ASN A 1 96 ? -1.772 -2.289 0.190 1.00 80.31 96 ASN A O 1
ATOM 766 N N . TYR A 1 97 ? -3.753 -1.959 -0.801 1.00 80.94 97 TYR A N 1
ATOM 767 C CA . TYR A 1 97 ? -4.541 -2.622 0.238 1.00 80.94 97 TYR A CA 1
ATOM 768 C C . TYR A 1 97 ? -4.149 -4.096 0.424 1.00 80.94 97 TYR A C 1
ATOM 770 O O . TYR A 1 97 ? -3.995 -4.562 1.549 1.00 80.94 97 TYR A O 1
ATOM 778 N N . LYS A 1 98 ? -3.947 -4.839 -0.671 1.00 79.31 98 LYS A N 1
ATOM 779 C CA . LYS A 1 98 ? -3.523 -6.249 -0.613 1.00 79.31 98 LYS A CA 1
ATOM 780 C C . LYS A 1 98 ? -2.075 -6.422 -0.141 1.00 79.31 98 LYS A C 1
ATOM 782 O O . LYS A 1 98 ? -1.778 -7.422 0.514 1.00 79.31 98 LYS A O 1
ATOM 787 N N . ALA A 1 99 ? -1.195 -5.481 -0.477 1.00 78.62 99 ALA A N 1
ATOM 788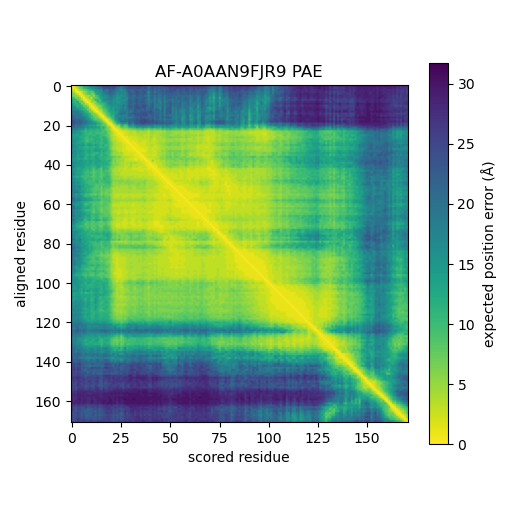 C CA . ALA A 1 99 ? 0.216 -5.477 -0.101 1.00 78.62 99 ALA A CA 1
ATOM 789 C C . ALA A 1 99 ? 0.431 -5.106 1.369 1.00 78.62 99 ALA A C 1
ATOM 791 O O . ALA A 1 99 ? 1.252 -5.716 2.054 1.00 78.62 99 ALA A O 1
ATOM 792 N N . LEU A 1 100 ? -0.336 -4.141 1.875 1.00 82.12 100 LEU A N 1
ATOM 793 C CA . LEU A 1 100 ? -0.262 -3.679 3.255 1.00 82.12 100 LEU A CA 1
ATOM 794 C C . LEU A 1 100 ? -0.979 -4.662 4.185 1.00 82.12 100 LEU A C 1
ATOM 796 O O . LEU A 1 100 ? -2.150 -4.509 4.526 1.00 82.12 100 LEU A O 1
ATOM 800 N N . ARG A 1 101 ? -0.251 -5.695 4.618 1.00 80.56 101 ARG A N 1
ATOM 801 C CA . ARG A 1 101 ? -0.727 -6.666 5.612 1.00 80.56 101 ARG A CA 1
ATOM 802 C C . ARG A 1 101 ? 0.011 -6.474 6.928 1.00 80.56 101 ARG A C 1
ATOM 804 O O . ARG A 1 101 ? 1.238 -6.455 6.964 1.00 80.56 101 ARG A O 1
ATOM 811 N N . PHE A 1 102 ? -0.740 -6.393 8.023 1.00 84.25 102 PHE A N 1
ATOM 812 C CA . PHE A 1 102 ? -0.159 -6.393 9.362 1.00 84.25 102 PHE A CA 1
ATOM 813 C C . PHE A 1 102 ? 0.587 -7.702 9.639 1.00 84.25 102 PHE A C 1
ATOM 815 O O . PHE A 1 102 ? 0.223 -8.771 9.139 1.00 84.25 102 PHE A O 1
ATOM 822 N N . THR A 1 103 ? 1.605 -7.630 10.494 1.00 89.94 103 THR A N 1
ATOM 823 C CA . THR A 1 103 ? 2.289 -8.823 11.000 1.00 89.94 103 THR A CA 1
ATOM 824 C C . THR A 1 103 ? 1.305 -9.738 11.736 1.00 89.94 103 THR A C 1
ATOM 826 O O . THR A 1 103 ? 0.229 -9.320 12.186 1.00 89.94 103 THR A O 1
ATOM 829 N N . SER A 1 104 ? 1.671 -11.013 11.881 1.00 90.88 104 SER A N 1
ATOM 830 C CA . SER A 1 104 ? 0.856 -11.987 12.616 1.00 90.88 104 SER A CA 1
ATOM 831 C C . SER A 1 104 ? 0.634 -11.563 14.069 1.00 90.88 104 SER A C 1
ATOM 833 O O . SER A 1 104 ? -0.475 -11.716 14.581 1.00 90.88 104 SER A O 1
ATOM 835 N N . SER A 1 105 ? 1.645 -10.975 14.713 1.00 94.50 105 SER A N 1
ATOM 836 C CA . SER A 1 105 ? 1.568 -10.481 16.089 1.00 94.50 105 SER A CA 1
ATOM 837 C C . SER A 1 105 ? 0.546 -9.351 16.240 1.00 94.50 105 SER A C 1
ATOM 839 O O . SER A 1 105 ? -0.363 -9.467 17.064 1.00 94.50 105 SER A O 1
ATOM 841 N N . ILE A 1 106 ? 0.620 -8.317 15.393 1.00 93.19 106 ILE A N 1
ATOM 842 C CA . ILE A 1 106 ? -0.329 -7.191 15.397 1.00 93.19 106 ILE A CA 1
ATOM 843 C C . ILE A 1 106 ? -1.743 -7.689 15.085 1.00 93.19 106 ILE A C 1
ATOM 845 O O . ILE A 1 106 ? -2.687 -7.372 15.804 1.00 93.19 106 ILE A O 1
ATOM 849 N N . SER A 1 107 ? -1.890 -8.539 14.065 1.00 92.31 107 SER A N 1
ATOM 850 C CA . SER A 1 107 ? -3.190 -9.095 13.672 1.00 92.31 107 SER A CA 1
ATOM 851 C C . SER A 1 107 ? -3.825 -9.933 14.785 1.00 92.31 107 SER A C 1
ATOM 853 O O . SER A 1 107 ? -5.033 -9.874 15.004 1.00 92.31 107 SER A O 1
ATOM 855 N N . THR A 1 108 ? -3.020 -10.720 15.502 1.00 95.75 108 THR A N 1
ATOM 856 C CA . THR A 1 108 ? -3.495 -11.556 16.613 1.00 95.75 108 THR A CA 1
ATOM 857 C C . THR A 1 108 ? -3.943 -10.699 17.788 1.00 95.75 108 THR A C 1
ATOM 859 O O . THR A 1 108 ? -5.003 -10.952 18.361 1.00 95.75 108 THR A O 1
ATOM 862 N N . LEU A 1 109 ? -3.170 -9.667 18.133 1.00 95.94 109 LEU A N 1
ATOM 863 C CA . LEU A 1 109 ? -3.544 -8.720 19.178 1.00 95.94 109 LEU A CA 1
ATOM 864 C C . LEU A 1 109 ? -4.834 -7.973 18.816 1.00 95.94 109 LEU A C 1
ATOM 866 O O . LEU A 1 109 ? -5.760 -7.941 19.624 1.00 95.94 109 LEU A O 1
ATOM 870 N N . ALA A 1 110 ? -4.931 -7.453 17.591 1.00 92.69 110 ALA A N 1
ATOM 871 C CA . ALA A 1 110 ? -6.115 -6.752 17.101 1.00 92.69 110 ALA A CA 1
ATOM 872 C C . ALA A 1 110 ? -7.373 -7.632 17.182 1.00 92.69 110 ALA A C 1
ATOM 874 O O . ALA A 1 110 ? -8.388 -7.206 17.727 1.00 92.69 110 ALA A O 1
ATOM 875 N N . LYS A 1 111 ? -7.292 -8.895 16.739 1.00 94.31 111 LYS A N 1
ATOM 876 C CA . LYS A 1 111 ? -8.399 -9.860 16.858 1.00 94.31 111 LYS A CA 1
ATOM 877 C C . LYS A 1 111 ? -8.808 -10.099 18.310 1.00 94.31 111 LYS A C 1
ATOM 879 O O . LYS A 1 111 ? -9.996 -10.110 18.614 1.00 94.31 111 LYS A O 1
ATOM 884 N N . LYS A 1 112 ? -7.842 -10.255 19.222 1.00 95.75 112 LYS A N 1
ATOM 885 C CA . LYS A 1 112 ? -8.130 -10.416 20.657 1.00 95.75 112 LYS A CA 1
ATOM 886 C C . LYS A 1 112 ? -8.854 -9.196 21.232 1.00 95.75 112 LYS A C 1
ATOM 888 O O . LYS A 1 112 ? -9.775 -9.370 22.025 1.00 95.75 112 LYS A O 1
ATOM 893 N N . LEU A 1 113 ? -8.457 -7.984 20.842 1.00 93.44 113 LEU A N 1
ATOM 894 C CA . LEU A 1 113 ? -9.114 -6.748 21.277 1.00 93.44 113 LEU A CA 1
ATOM 895 C C . LEU A 1 113 ? -10.551 -6.662 20.755 1.00 93.44 113 LEU A C 1
ATOM 897 O O . LEU A 1 113 ? -11.467 -6.438 21.542 1.00 93.44 113 LEU A O 1
ATOM 901 N N . VAL A 1 114 ? -10.756 -6.916 19.461 1.00 91.31 114 VAL A N 1
ATOM 902 C CA . VAL A 1 114 ? -12.087 -6.913 18.836 1.00 91.31 114 VAL A CA 1
ATOM 903 C C . VAL A 1 114 ? -13.010 -7.940 19.488 1.00 91.31 114 VAL A C 1
ATOM 905 O O . VAL A 1 114 ? -14.111 -7.586 19.901 1.00 91.31 114 VAL A O 1
ATOM 908 N N . ASN A 1 115 ? -12.540 -9.172 19.690 1.00 91.94 115 ASN A N 1
ATOM 909 C CA . ASN A 1 115 ? -13.335 -10.219 20.335 1.00 91.94 115 ASN A CA 1
ATOM 910 C C . ASN A 1 115 ? -13.778 -9.819 21.749 1.00 91.94 115 ASN A C 1
ATOM 912 O O . ASN A 1 115 ? -14.923 -10.056 22.121 1.00 91.94 115 ASN A O 1
ATOM 916 N N . ARG A 1 116 ? -12.906 -9.158 22.522 1.00 92.44 116 ARG A N 1
ATOM 917 C CA . ARG A 1 116 ? -13.252 -8.658 23.863 1.00 92.44 116 ARG A CA 1
ATOM 918 C C . ARG A 1 116 ? -14.303 -7.549 23.825 1.00 92.44 116 ARG A C 1
ATOM 920 O O . ARG A 1 116 ? -15.151 -7.500 24.713 1.00 92.44 116 ARG A O 1
ATOM 927 N N . MET A 1 117 ? -14.247 -6.655 22.836 1.00 90.25 117 MET A N 1
ATOM 928 C CA . MET A 1 117 ? -15.257 -5.603 22.672 1.00 90.25 117 MET A CA 1
ATOM 929 C C . MET A 1 117 ? -16.618 -6.199 22.312 1.00 90.25 117 MET A C 1
ATOM 931 O O . MET A 1 117 ? -17.605 -5.854 22.957 1.00 90.25 117 MET A O 1
ATOM 935 N N . ILE A 1 118 ? -16.647 -7.146 21.366 1.00 89.12 118 ILE A N 1
ATOM 936 C CA . ILE A 1 118 ? -17.859 -7.877 20.967 1.00 89.12 118 ILE A CA 1
ATOM 937 C C . ILE A 1 118 ? -18.462 -8.618 22.161 1.00 89.12 118 ILE A C 1
ATOM 939 O O . ILE A 1 118 ? -19.659 -8.512 22.414 1.00 89.12 118 ILE A O 1
ATOM 943 N N . GLU A 1 119 ? -17.647 -9.356 22.916 1.00 90.00 119 GLU A N 1
ATOM 944 C CA . GLU A 1 119 ? -18.111 -10.123 24.074 1.00 90.00 119 GLU A CA 1
ATOM 945 C C . GLU A 1 119 ? -18.749 -9.206 25.126 1.00 90.00 119 GLU A C 1
ATOM 947 O O . GLU A 1 119 ? -19.838 -9.489 25.628 1.00 90.00 119 GLU A O 1
ATOM 952 N N . LYS A 1 120 ? -18.100 -8.076 25.436 1.00 87.88 120 LYS A N 1
ATOM 953 C CA . LYS A 1 120 ? -18.629 -7.110 26.403 1.00 87.88 120 LYS A CA 1
ATOM 954 C C . LYS A 1 120 ? -19.902 -6.426 25.915 1.00 87.88 120 LYS A C 1
ATOM 956 O O . LYS A 1 120 ? -20.826 -6.298 26.710 1.00 87.88 120 LYS A O 1
ATOM 961 N N . SER A 1 121 ? -19.967 -6.014 24.649 1.00 87.94 121 SER A N 1
ATOM 962 C CA . SER A 1 121 ? -21.162 -5.353 24.114 1.00 87.94 121 SER A CA 1
ATOM 963 C C . SER A 1 121 ? -22.343 -6.324 24.019 1.00 87.94 121 SER A C 1
ATOM 965 O O . SER A 1 121 ? -23.463 -5.972 24.378 1.00 87.94 121 SER A O 1
ATOM 967 N N . SER A 1 122 ? -22.090 -7.580 23.636 1.00 85.06 122 SER A N 1
ATOM 968 C CA . SER A 1 122 ? -23.127 -8.615 23.520 1.00 85.06 122 SER A CA 1
ATOM 969 C C . SER A 1 122 ? -23.750 -8.966 24.872 1.00 85.06 122 SER A C 1
ATOM 971 O O . SER A 1 122 ? -24.957 -9.174 24.952 1.00 85.06 122 SER A O 1
ATOM 973 N N . ARG A 1 123 ? -22.961 -8.965 25.960 1.00 83.88 123 ARG A N 1
ATOM 974 C CA . ARG A 1 123 ? -23.473 -9.167 27.332 1.00 83.88 123 ARG A CA 1
ATOM 975 C C . ARG A 1 123 ? -24.483 -8.108 27.766 1.00 83.88 123 ARG A C 1
ATOM 977 O O . ARG A 1 123 ? -25.330 -8.398 28.602 1.00 83.88 123 ARG A O 1
ATOM 984 N N . THR A 1 124 ? -24.403 -6.903 27.211 1.00 81.19 124 THR A N 1
ATOM 985 C CA . THR A 1 124 ? -25.351 -5.814 27.476 1.00 81.19 124 THR A CA 1
ATOM 986 C C . THR A 1 124 ? -26.415 -5.687 26.383 1.00 81.19 124 THR A C 1
ATOM 988 O O . THR A 1 124 ? -27.114 -4.681 26.339 1.00 81.19 124 THR A O 1
ATOM 991 N N . GLY A 1 125 ? -26.515 -6.661 25.464 1.00 77.88 125 GLY A N 1
ATOM 992 C CA . GLY A 1 125 ? -27.430 -6.614 24.317 1.00 77.88 125 GLY A CA 1
ATOM 993 C C . GLY A 1 125 ? -27.106 -5.514 23.295 1.00 77.88 125 GLY A C 1
ATOM 994 O O . GLY A 1 125 ? -27.952 -5.169 22.476 1.00 77.88 125 GLY A O 1
ATOM 995 N N . GLY A 1 126 ? -25.902 -4.935 23.356 1.00 80.44 126 GLY A N 1
ATOM 996 C CA . GLY A 1 126 ? -25.489 -3.769 22.578 1.00 80.44 126 GLY A CA 1
ATOM 997 C C . GLY A 1 126 ? -24.433 -4.073 21.511 1.00 80.44 126 GLY A C 1
ATOM 998 O O . GLY A 1 126 ? -23.778 -5.117 21.509 1.00 80.44 126 GLY A O 1
ATOM 999 N N . LYS A 1 127 ? -24.230 -3.110 20.609 1.00 83.81 127 LYS A N 1
ATOM 1000 C CA . LYS A 1 127 ? -23.132 -3.095 19.628 1.00 83.81 127 LYS A CA 1
ATOM 1001 C C . LYS A 1 127 ? -22.027 -2.147 20.093 1.00 83.81 127 LYS A C 1
ATOM 1003 O O . LYS A 1 127 ? -22.272 -1.278 20.927 1.00 83.81 127 LYS A O 1
ATOM 1008 N N . TYR A 1 128 ? -20.823 -2.295 19.550 1.00 81.00 128 TYR A N 1
ATOM 1009 C CA . TYR A 1 128 ? -19.733 -1.343 19.765 1.00 81.00 128 TYR A CA 1
ATOM 1010 C C . TYR A 1 128 ? -19.506 -0.506 18.499 1.00 81.00 128 TYR A C 1
ATOM 1012 O O . TYR A 1 128 ? -19.751 -0.966 17.385 1.00 81.00 128 TYR A O 1
ATOM 1020 N N . ILE A 1 129 ? -19.038 0.729 18.674 1.00 83.81 129 ILE A N 1
ATOM 1021 C CA . ILE A 1 129 ? -18.686 1.642 17.582 1.00 83.81 129 ILE A CA 1
ATOM 1022 C C . ILE A 1 129 ? -17.194 1.938 17.699 1.00 83.81 129 ILE A C 1
ATOM 1024 O O . ILE A 1 129 ? -16.698 2.191 18.798 1.00 83.81 129 ILE A O 1
ATOM 1028 N N . VAL A 1 130 ? -16.478 1.902 16.575 1.00 82.69 130 VAL A N 1
ATOM 1029 C CA . VAL A 1 130 ? -15.076 2.320 16.514 1.00 82.69 130 VAL A CA 1
ATOM 1030 C C . VAL A 1 130 ? -14.996 3.669 15.829 1.00 82.69 130 VAL A C 1
ATOM 1032 O O . VAL A 1 130 ? -15.504 3.863 14.725 1.00 82.69 130 VAL A O 1
ATOM 1035 N N . VAL A 1 131 ? -14.327 4.584 16.514 1.00 81.62 131 VAL A N 1
ATOM 1036 C CA . VAL A 1 131 ? -14.127 5.961 16.105 1.00 81.62 131 VAL A CA 1
ATOM 1037 C C . VAL A 1 131 ? -12.621 6.195 16.062 1.00 81.62 131 VAL A C 1
ATOM 1039 O O . VAL A 1 131 ? -11.959 6.208 17.098 1.00 81.62 131 VAL A O 1
ATOM 1042 N N . HIS A 1 132 ? -12.061 6.318 14.860 1.00 80.56 132 HIS A N 1
ATOM 1043 C CA . HIS A 1 132 ? -10.665 6.719 14.701 1.00 80.56 132 HIS A CA 1
ATOM 1044 C C . HIS A 1 132 ? -10.598 8.233 14.595 1.00 80.56 132 HIS A C 1
ATOM 1046 O O . HIS A 1 132 ? -11.224 8.799 13.707 1.00 80.56 132 HIS A O 1
ATOM 1052 N N . LEU A 1 133 ? -9.843 8.829 15.510 1.00 76.62 133 LEU A N 1
ATOM 1053 C CA . LEU A 1 133 ? -9.739 10.248 15.792 1.00 76.62 133 LEU A CA 1
ATOM 1054 C C . LEU A 1 133 ? -8.358 10.754 15.358 1.00 76.62 133 LEU A C 1
ATOM 1056 O O . LEU A 1 133 ? -7.372 10.434 16.014 1.00 76.62 133 LEU A O 1
ATOM 1060 N N . ARG A 1 134 ? -8.265 11.523 14.265 1.00 71.81 134 ARG A N 1
ATOM 1061 C CA . ARG A 1 134 ? -7.013 12.183 13.846 1.00 71.81 134 ARG A CA 1
ATOM 1062 C C . ARG A 1 134 ? -7.059 13.696 14.083 1.00 71.81 134 ARG A C 1
ATOM 1064 O O . ARG A 1 134 ? -7.777 14.398 13.374 1.00 71.81 134 ARG A O 1
ATOM 1071 N N . PHE A 1 135 ? -6.269 14.162 15.052 1.00 68.19 135 PHE A N 1
ATOM 1072 C CA . PHE A 1 135 ? -6.037 15.574 15.374 1.00 68.19 135 PHE A CA 1
ATOM 1073 C C . PHE A 1 135 ? -4.581 15.940 15.066 1.00 68.19 135 PHE A C 1
ATOM 1075 O O . PHE A 1 135 ? -3.708 15.767 15.911 1.00 68.19 135 PHE A O 1
ATOM 1082 N N . GLU A 1 136 ? -4.312 16.422 13.859 1.00 64.31 136 GLU A N 1
ATOM 1083 C CA . GLU A 1 136 ? -3.003 16.975 13.495 1.00 64.31 136 GLU A CA 1
ATOM 1084 C C . GLU A 1 136 ? -3.218 18.371 12.889 1.00 64.31 136 GLU A C 1
ATOM 1086 O O . GLU A 1 136 ? -4.219 18.603 12.205 1.00 64.31 136 GLU A O 1
ATOM 1091 N N . GLU A 1 137 ? -2.323 19.314 13.199 1.00 60.53 137 GLU A N 1
ATOM 1092 C CA . GLU A 1 137 ? -2.437 20.733 12.817 1.00 60.53 137 GLU A CA 1
ATOM 1093 C C . GLU A 1 137 ? -2.497 20.919 11.291 1.00 60.53 137 GLU A C 1
ATOM 1095 O O . GLU A 1 137 ? -3.287 21.716 10.779 1.00 60.53 137 GLU A O 1
ATOM 1100 N N . ASP A 1 138 ? -1.732 20.112 10.555 1.00 62.72 138 ASP A N 1
ATOM 1101 C CA . ASP A 1 138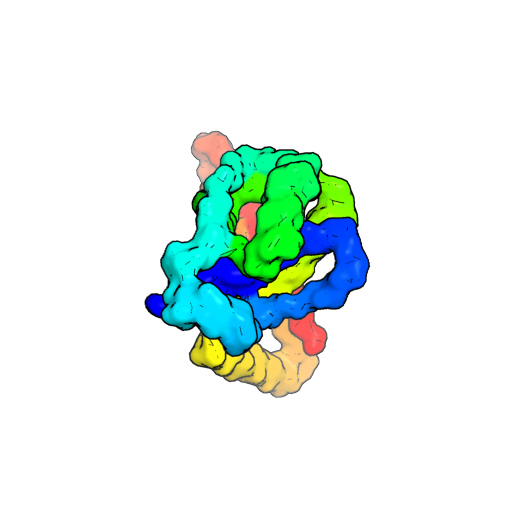 ? -1.707 20.091 9.094 1.00 62.72 138 ASP A CA 1
ATOM 1102 C C . ASP A 1 138 ? -3.052 19.641 8.504 1.00 62.72 138 ASP A C 1
ATOM 1104 O O . ASP A 1 138 ? -3.594 20.293 7.610 1.00 62.72 138 ASP A O 1
ATOM 1108 N N . MET A 1 139 ? -3.655 18.582 9.044 1.00 61.72 139 MET A N 1
ATOM 1109 C CA . MET A 1 139 ? -4.959 18.087 8.596 1.00 61.72 139 MET A CA 1
ATOM 1110 C C . MET A 1 139 ? -6.064 19.123 8.803 1.00 61.72 139 MET A C 1
ATOM 1112 O O . MET A 1 139 ? -6.994 19.205 7.997 1.00 61.72 139 MET A O 1
ATOM 1116 N N . VAL A 1 140 ? -5.959 19.951 9.843 1.00 58.75 140 VAL A N 1
ATOM 1117 C CA . VAL A 1 140 ? -6.950 21.000 10.082 1.00 58.75 140 VAL A CA 1
ATOM 1118 C C . VAL A 1 140 ? -6.828 22.097 9.035 1.00 58.75 140 VAL A C 1
ATOM 1120 O O . VAL A 1 140 ? -7.838 22.458 8.425 1.00 58.75 140 VAL A O 1
ATOM 1123 N N . ALA A 1 141 ? -5.609 22.577 8.783 1.00 55.31 141 ALA A N 1
ATOM 1124 C CA . ALA A 1 141 ? -5.353 23.660 7.839 1.00 55.31 141 ALA A CA 1
ATOM 1125 C C . ALA A 1 141 ? -5.830 23.333 6.408 1.00 55.31 141 ALA A C 1
ATOM 1127 O O . ALA A 1 141 ? -6.272 24.225 5.681 1.00 55.31 141 ALA A O 1
ATOM 1128 N N . PHE A 1 142 ? -5.800 22.057 6.004 1.00 54.47 142 PHE A N 1
ATOM 1129 C CA . PHE A 1 142 ? -6.207 21.627 4.659 1.00 54.47 142 PHE A CA 1
ATOM 1130 C C . PHE A 1 142 ? -7.682 21.218 4.518 1.00 54.47 142 PHE A C 1
ATOM 1132 O O . PHE A 1 142 ? -8.164 21.090 3.391 1.00 54.47 142 PHE A O 1
ATOM 1139 N N . SER A 1 143 ? -8.418 21.039 5.618 1.00 55.94 143 SER A N 1
ATOM 1140 C CA . SER A 1 143 ? -9.797 20.522 5.582 1.00 55.94 143 SER A CA 1
ATOM 1141 C C . SER A 1 143 ? -10.843 21.516 5.053 1.00 55.94 143 SER A C 1
ATOM 1143 O O . SER A 1 143 ? -11.901 21.091 4.595 1.00 55.94 143 SER A O 1
ATOM 1145 N N . ARG A 1 144 ? -10.559 22.831 5.085 1.00 53.34 144 ARG A N 1
ATOM 1146 C CA . ARG A 1 144 ? -11.502 23.925 4.745 1.00 53.34 144 ARG A CA 1
ATOM 1147 C C . ARG A 1 144 ? -12.868 23.838 5.459 1.00 53.34 144 ARG A C 1
ATOM 1149 O O . ARG A 1 144 ? -13.843 24.418 4.983 1.00 53.34 144 ARG A O 1
ATOM 1156 N N . CYS A 1 145 ? -12.952 23.135 6.586 1.00 50.84 145 CYS A N 1
ATOM 1157 C CA . CYS A 1 145 ? -14.165 23.021 7.396 1.00 50.84 145 CYS A CA 1
ATOM 1158 C C . CYS A 1 145 ? -14.210 24.113 8.476 1.00 50.84 145 CYS A C 1
ATOM 1160 O O . CYS A 1 145 ? -13.172 24.512 8.996 1.00 50.84 145 CYS A O 1
ATOM 1162 N N . ILE A 1 146 ? -15.414 24.574 8.833 1.00 50.25 146 ILE A N 1
ATOM 1163 C CA . ILE A 1 146 ? -15.640 25.546 9.913 1.00 50.25 146 ILE A CA 1
ATOM 1164 C C . ILE A 1 146 ? -15.989 24.778 11.187 1.00 50.25 146 ILE A C 1
ATOM 1166 O O . ILE A 1 146 ? -16.931 23.985 11.182 1.00 50.25 146 ILE A O 1
ATOM 1170 N N . TYR A 1 147 ? -15.271 25.042 12.275 1.00 54.09 147 TYR A N 1
ATOM 1171 C CA . TYR A 1 147 ? -15.619 24.548 13.604 1.00 54.09 147 TYR A CA 1
ATOM 1172 C C . TYR A 1 147 ? -15.916 25.705 14.551 1.00 54.09 147 TYR A C 1
ATOM 1174 O O . TYR A 1 147 ? -15.178 26.688 14.620 1.00 54.09 147 TYR A O 1
ATOM 1182 N N . ASP A 1 148 ? -17.014 25.561 15.281 1.00 51.56 148 ASP A N 1
ATOM 1183 C CA . ASP A 1 148 ? -17.534 26.552 16.214 1.00 51.56 148 ASP A CA 1
ATOM 1184 C C . ASP A 1 148 ? -16.968 26.266 17.616 1.00 51.56 148 ASP A C 1
ATOM 1186 O O . ASP A 1 148 ? -17.511 25.464 18.373 1.00 51.56 148 ASP A O 1
ATOM 1190 N N . GLY A 1 149 ? -15.796 26.832 17.911 1.00 54.28 149 GLY A N 1
ATOM 1191 C CA . GLY A 1 149 ? -15.119 26.697 19.206 1.00 54.28 149 GLY A CA 1
ATOM 1192 C C . GLY A 1 149 ? -15.847 27.343 20.379 1.00 54.28 149 GLY A C 1
ATOM 1193 O O . GLY A 1 149 ? -16.792 28.120 20.208 1.00 54.28 149 GLY A O 1
ATOM 1194 N N . GLY A 1 150 ? -15.358 27.070 21.589 1.00 56.03 150 GLY A N 1
ATOM 1195 C CA . GLY A 1 150 ? -15.756 27.800 22.793 1.00 56.03 150 GLY A CA 1
ATOM 1196 C C . GLY A 1 150 ? -15.228 29.243 22.801 1.00 56.03 150 GLY A C 1
ATOM 1197 O O . GLY A 1 150 ? -14.332 29.602 22.038 1.00 56.03 150 GLY A O 1
ATOM 1198 N N . GLU A 1 151 ? -15.756 30.089 23.692 1.00 60.97 151 GLU A N 1
ATOM 1199 C CA . GLU A 1 151 ? -15.410 31.526 23.785 1.00 60.97 151 GLU A CA 1
ATOM 1200 C C . GLU A 1 151 ? -13.893 31.797 23.906 1.00 60.97 151 GLU A C 1
ATOM 1202 O O . GLU A 1 151 ? -13.389 32.784 23.374 1.00 60.97 151 GLU A O 1
ATOM 1207 N N . ALA A 1 152 ? -13.140 30.898 24.552 1.00 59.50 152 ALA A N 1
ATOM 1208 C CA . ALA A 1 152 ? -11.688 31.017 24.715 1.00 59.50 152 ALA A CA 1
ATOM 1209 C C . ALA A 1 152 ? -10.882 30.730 23.429 1.00 59.50 152 ALA A C 1
ATOM 1211 O O . ALA A 1 152 ? -9.771 31.229 23.277 1.00 59.50 152 ALA A O 1
ATOM 1212 N N . GLU A 1 153 ? -11.418 29.937 22.497 1.00 55.53 153 GLU A N 1
ATOM 1213 C CA . GLU A 1 153 ? -10.761 29.622 21.216 1.00 55.53 153 GLU A CA 1
ATOM 1214 C C . GLU A 1 153 ? -11.029 30.730 20.186 1.00 55.53 153 GLU A C 1
ATOM 1216 O O . GLU A 1 153 ? -10.156 31.091 19.395 1.00 55.53 153 GLU A O 1
ATOM 1221 N N . LYS A 1 154 ? -12.208 31.360 20.284 1.00 57.34 154 LYS A N 1
ATOM 1222 C CA . LYS A 1 154 ? -12.621 32.510 19.467 1.00 57.34 154 LYS A CA 1
ATOM 1223 C C . LYS A 1 154 ? -11.783 33.768 19.730 1.00 57.34 154 LYS A C 1
ATOM 1225 O O . LYS A 1 154 ? -11.5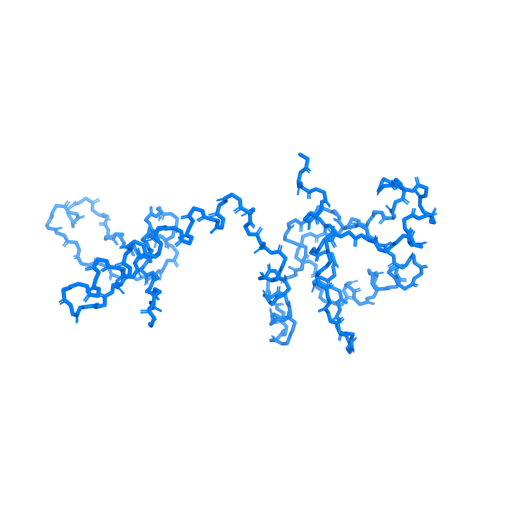54 34.538 18.800 1.00 57.34 154 LYS A O 1
ATOM 1230 N N . SER A 1 155 ? -11.291 33.975 20.956 1.00 55.75 155 SER A N 1
ATOM 1231 C CA . SER A 1 155 ? -10.520 35.172 21.338 1.00 55.75 155 SER A CA 1
ATOM 1232 C C . SER A 1 155 ? -9.045 35.150 20.909 1.00 55.75 155 SER A C 1
ATOM 1234 O O . SER A 1 155 ? -8.457 36.212 20.720 1.00 55.75 155 SER A O 1
ATOM 1236 N N . ASN A 1 156 ? -8.461 33.968 20.680 1.00 47.97 156 ASN A N 1
ATOM 1237 C CA . ASN A 1 156 ? -7.070 33.802 20.232 1.00 47.97 156 ASN A CA 1
ATOM 1238 C C . ASN A 1 156 ? -6.919 33.674 18.702 1.00 47.97 156 ASN A C 1
ATOM 1240 O O . ASN A 1 156 ? -5.834 33.362 18.215 1.00 47.97 156 ASN A O 1
ATOM 1244 N N . GLY A 1 157 ? -7.990 33.895 17.929 1.00 43.09 157 GLY A N 1
ATOM 1245 C CA . GLY A 1 157 ? -7.954 33.853 16.460 1.00 43.09 157 GLY A CA 1
ATOM 1246 C C . GLY A 1 157 ? -7.741 32.460 15.852 1.00 43.09 157 GLY A C 1
ATOM 1247 O O . GLY A 1 157 ? -7.607 32.342 14.635 1.00 43.09 157 GLY A O 1
ATOM 1248 N N . PHE A 1 158 ? -7.740 31.401 16.665 1.00 41.25 158 PHE A N 1
ATOM 1249 C CA . PHE A 1 158 ? -7.685 30.021 16.196 1.00 41.25 158 PHE A CA 1
ATOM 1250 C C . PHE A 1 158 ? -9.111 29.505 15.987 1.00 41.25 158 PHE A C 1
ATOM 1252 O O . PHE A 1 158 ? -9.780 29.064 16.918 1.00 41.25 158 PHE A O 1
ATOM 1259 N N . SER A 1 159 ? -9.584 29.577 14.739 1.00 38.69 159 SER A N 1
ATOM 1260 C CA . SER A 1 159 ? -10.780 28.842 14.320 1.00 38.69 159 SER A CA 1
ATOM 1261 C C . SER A 1 159 ? -10.538 27.352 14.537 1.00 38.69 159 SER A C 1
ATOM 1263 O O . SER A 1 159 ? -9.484 26.817 14.187 1.00 38.69 159 SER A O 1
ATOM 1265 N N . SER A 1 160 ? -11.501 26.723 15.194 1.00 44.09 160 SER A N 1
ATOM 1266 C CA . SER A 1 160 ? -11.326 25.447 15.854 1.00 44.09 160 SER A CA 1
ATOM 1267 C C . SER A 1 160 ? -10.927 24.322 14.903 1.00 44.09 160 SER A C 1
ATOM 1269 O O . SER A 1 160 ? -11.290 24.253 13.730 1.00 44.09 160 SER A O 1
ATOM 1271 N N . THR A 1 161 ? -10.130 23.419 15.445 1.00 44.91 161 THR A N 1
ATOM 1272 C CA . THR A 1 161 ? -9.540 22.277 14.773 1.00 44.91 161 THR A CA 1
ATOM 1273 C C . THR A 1 161 ? -10.308 21.034 15.211 1.00 44.91 161 THR A C 1
ATOM 1275 O O . THR A 1 161 ? -10.427 20.759 16.399 1.00 44.91 161 THR A O 1
ATOM 1278 N N . ASN A 1 162 ? -10.867 20.253 14.289 1.00 52.19 162 ASN A N 1
ATOM 1279 C CA . ASN A 1 162 ? -11.475 18.978 14.670 1.00 52.19 162 ASN A CA 1
ATOM 1280 C C . ASN A 1 162 ? -11.288 17.941 13.557 1.00 52.19 162 ASN A C 1
ATOM 1282 O O . ASN A 1 162 ? -11.800 18.027 12.443 1.00 52.19 162 ASN A O 1
ATOM 1286 N N . LEU A 1 163 ? -10.529 16.930 13.937 1.00 42.72 163 LEU A N 1
ATOM 1287 C CA . LEU A 1 163 ? -10.960 15.552 14.012 1.00 42.72 163 LEU A CA 1
ATOM 1288 C C . LEU A 1 163 ? -11.637 14.886 12.819 1.00 42.72 163 LEU A C 1
ATOM 1290 O O . LEU A 1 163 ? -12.861 14.821 12.711 1.00 42.72 163 LEU A O 1
ATOM 1294 N N . HIS A 1 164 ? -10.832 14.185 12.026 1.00 40.06 164 HIS A N 1
ATOM 1295 C CA . HIS A 1 164 ? -11.370 13.085 11.235 1.00 40.06 164 HIS A CA 1
ATOM 1296 C C . HIS A 1 164 ? -11.823 11.969 12.177 1.00 40.06 164 HIS A C 1
ATOM 1298 O O . HIS A 1 164 ? -10.976 11.332 12.800 1.00 40.06 164 HIS A O 1
ATOM 1304 N N . ILE A 1 165 ? -13.140 11.754 12.251 1.00 42.38 165 ILE A N 1
ATOM 1305 C CA . ILE A 1 165 ? -13.809 10.597 12.852 1.00 42.38 165 ILE A CA 1
ATOM 1306 C C . ILE A 1 165 ? -14.062 9.586 11.729 1.00 42.38 165 ILE A C 1
ATOM 1308 O O . ILE A 1 165 ? -15.035 9.705 10.986 1.00 42.38 165 ILE A O 1
ATOM 1312 N N . LEU A 1 166 ? -13.194 8.587 11.562 1.00 39.25 166 LEU A N 1
ATOM 1313 C CA . LEU A 1 166 ? -13.539 7.440 10.716 1.00 39.25 166 LEU A CA 1
ATOM 1314 C C . LEU A 1 166 ? -14.398 6.486 11.550 1.00 39.25 166 LEU 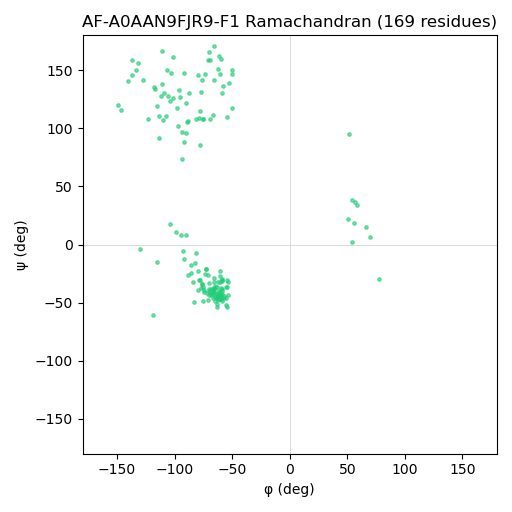A C 1
ATOM 1316 O O . LEU A 1 166 ? -13.894 5.828 12.464 1.00 39.25 166 LEU A O 1
ATOM 1320 N N . PHE A 1 167 ? -15.692 6.431 11.232 1.00 36.19 167 PHE A N 1
ATOM 1321 C CA . PHE A 1 167 ? -16.608 5.432 11.769 1.00 36.19 167 PHE A CA 1
ATOM 1322 C C . PHE A 1 167 ? -16.343 4.097 11.078 1.00 36.19 167 PHE A C 1
ATOM 1324 O O . PHE A 1 167 ? -16.671 3.912 9.906 1.00 36.19 167 PHE A O 1
ATOM 1331 N N . VAL A 1 168 ? -15.757 3.150 11.805 1.00 44.19 168 VAL A N 1
ATOM 1332 C CA . VAL A 1 168 ? -15.747 1.752 11.374 1.00 44.19 168 VAL A CA 1
ATOM 1333 C C . VAL A 1 168 ? -16.899 1.071 12.099 1.00 44.19 168 VAL A C 1
ATOM 1335 O O . VAL A 1 168 ? -16.810 0.770 13.291 1.00 44.19 168 VAL A O 1
ATOM 1338 N N . PHE A 1 169 ? -18.008 0.866 11.388 1.00 33.47 169 PHE A N 1
ATOM 1339 C CA . PHE A 1 169 ? -19.107 0.049 11.890 1.00 33.47 169 PHE A CA 1
ATOM 1340 C C . PHE A 1 169 ? -18.647 -1.412 11.920 1.00 33.47 169 PHE A C 1
ATOM 1342 O O . PHE A 1 169 ? -18.475 -2.040 10.876 1.00 33.47 169 PHE A O 1
ATOM 1349 N N . GLY A 1 170 ? -18.416 -1.946 13.120 1.00 42.62 170 GLY A N 1
ATOM 1350 C CA . GLY A 1 170 ? -18.406 -3.390 13.329 1.00 42.62 170 GLY A CA 1
ATOM 1351 C C . GLY A 1 170 ? -19.853 -3.869 13.308 1.00 42.62 170 GLY A C 1
ATOM 1352 O O . GLY A 1 170 ? -20.612 -3.521 14.213 1.00 42.62 170 GLY A O 1
ATOM 1353 N N . LEU A 1 171 ? -20.252 -4.573 12.245 1.00 36.19 171 LEU A N 1
ATOM 1354 C CA . LEU A 1 171 ? -21.552 -5.248 12.168 1.00 36.19 171 LEU A CA 1
ATOM 1355 C C . LEU A 1 171 ? -21.583 -6.484 13.065 1.00 36.19 171 LEU A C 1
ATOM 1357 O O . LEU A 1 171 ? -20.576 -7.228 13.061 1.00 36.19 171 LEU A O 1
#

Secondary structure (DSSP, 8-state):
--SHHHHHHHHTTTT--SS------SS--HHHHHHTTT-GGGSPEEEPPTTB-HHHIIIIIHHHHHHHS--EEES-TT-B-SS--HHHHHHHHHHHHHH----HHHHHHHHHHHHHHHHHHHHTT---EEEEEE--HHHHHHH-------HHHHHTT------EEEEEE--

pLDDT: mean 71.38, std 19.65, range [25.53, 95.94]

Nearest PDB structures (foldseek):
  7tve-assembly1_C  TM=3.056E-01  e=7.482E+00  Saccharomyces cerevisiae W303

InterPro domains:
  IPR019378 GDP-fucose protein O-fucosyltransferase [PF10250] (24-155)
  IPR024709 Putative O-fucosyltransferase, plant [PTHR31288] (23-155)

Mean predicted aligned error: 12.7 Å

Sequence (171 aa):
MQTDSIECTLLQSELCLSSVRQAVVKELPEALMERHNYNMSNITNIRVHAWAPVSYYMGVVYLVLQKEGVIRIAPFANRLAISVPPHIQFLRCLTNYKALRFTSSISTLAKKLVNRMIEKSSRTGGKYIVVHLRFEEDMVAFSRCIYDGGEAEKSNGFSSTNLHILFVFGL

Foldseek 3Di:
DQVVLLQQQLLQLQQCPDDDDDDRDSDDDPVLCVVQVVDPVSAAEDEADAQDESCCSVVPVVVVCVVSVGHTYPPRPRRHHPDDPPVSVVSSVVSCVVSDDDDPVVVVVVVVVVVVQCVVQVVVVHFDKDWDWDFDPVCQVPVPDADDDDPVCVVVPNRDGGTDTDIDDDD

Radius of gyration: 22.38 Å; Cα contacts (8 Å, |Δi|>4): 158; chains: 1; bounding box: 49×55×50 Å